Protein AF-A0A0J8VL54-F1 (afdb_monomer)

Nearest PDB structures (foldseek):
  6do9-assembly1_A  TM=1.001E+00  e=1.166E-06  Halalkalibacterium halodurans C-125
  6dpm-assembly1_A  TM=9.953E-01  e=3.176E-06  Halalkalibacterium halodurans
  1zbl-assembly1_A  TM=9.963E-01  e=5.421E-06  Halalkalibacterium halodurans C-125
  3ey1-assembly1_A  TM=9.887E-01  e=7.571E-06  Halalkalibacterium halodurans
  2g8v-assembly1_A  TM=9.940E-01  e=1.057E-05  Halalkalibacterium halodurans

Radius of gyration: 14.27 Å; Cα contacts (8 Å, |Δi|>4): 45; chains: 1; bounding box: 34×23×35 Å

Sequence (68 aa):
MYTDSVNAMKWLKQKKVATTLARDNSTEEIWLMIDRAEQWLQTNTYSNKVLKWQTKQWGEIKADYGRK

pLDDT: mean 95.84, std 4.81, range [61.34, 98.44]

Solvent-accessible surface area (backbone atoms only — not comparable to full-atom values): 4475 Å² total; per-residue (Å²): 90,76,42,73,53,66,64,60,53,51,21,60,76,66,49,45,85,88,75,88,74,73,90,46,89,94,36,43,70,64,48,55,52,49,54,53,51,35,52,48,55,72,77,51,86,77,88,76,60,79,42,77,45,57,45,92,82,70,43,78,60,93,84,58,85,79,88,123

Mean predicted aligned error: 2.98 Å

Foldseek 3Di:
DEDQDPQVVVCLVVLHHDDPDDDDPVCVVVVVVSVVSSVCSVVDDDPDDYYHDPCVVPNDDPPDPPPD

Structure (mmCIF, N/CA/C/O backbone):
data_AF-A0A0J8VL54-F1
#
_entry.id   AF-A0A0J8VL54-F1
#
loop_
_atom_site.group_PDB
_atom_site.id
_atom_site.type_symbol
_atom_site.label_atom_id
_atom_site.label_alt_id
_atom_site.label_comp_id
_atom_site.label_asym_id
_atom_site.label_entity_id
_atom_site.label_seq_id
_atom_site.pdbx_PDB_ins_code
_atom_site.Cartn_x
_atom_site.Cartn_y
_atom_site.Cartn_z
_atom_site.occupancy
_a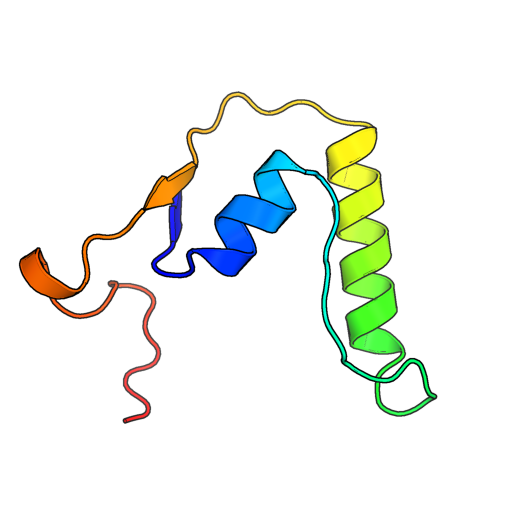tom_site.B_iso_or_equiv
_atom_site.auth_seq_id
_atom_site.auth_comp_id
_atom_site.auth_asym_id
_atom_site.auth_atom_id
_atom_site.pdbx_PDB_model_num
ATOM 1 N N . MET A 1 1 ? -14.374 2.342 -4.127 1.00 94.06 1 MET A N 1
ATOM 2 C CA . MET A 1 1 ? -13.184 2.362 -5.007 1.00 94.06 1 MET A CA 1
ATOM 3 C C . MET A 1 1 ? -12.915 0.950 -5.491 1.00 94.06 1 MET A C 1
ATOM 5 O O . MET A 1 1 ? -13.071 0.026 -4.698 1.00 94.06 1 MET A O 1
ATOM 9 N N . TYR A 1 2 ? -12.545 0.783 -6.759 1.00 96.94 2 TYR A N 1
ATOM 10 C CA . TYR A 1 2 ? -12.156 -0.513 -7.317 1.00 96.94 2 TYR A CA 1
ATOM 11 C C . TYR A 1 2 ? -10.654 -0.552 -7.572 1.00 96.94 2 TYR A C 1
ATOM 13 O O . TYR A 1 2 ? -10.074 0.437 -8.008 1.00 96.94 2 TYR A O 1
ATOM 21 N N . THR A 1 3 ? -10.042 -1.701 -7.312 1.00 96.56 3 THR A N 1
ATOM 22 C CA . THR A 1 3 ? -8.673 -2.011 -7.729 1.00 96.56 3 THR A CA 1
ATOM 23 C C . THR A 1 3 ? -8.624 -3.458 -8.189 1.00 96.56 3 THR A C 1
ATOM 25 O O . THR A 1 3 ? -9.278 -4.330 -7.616 1.00 96.56 3 THR A O 1
ATOM 28 N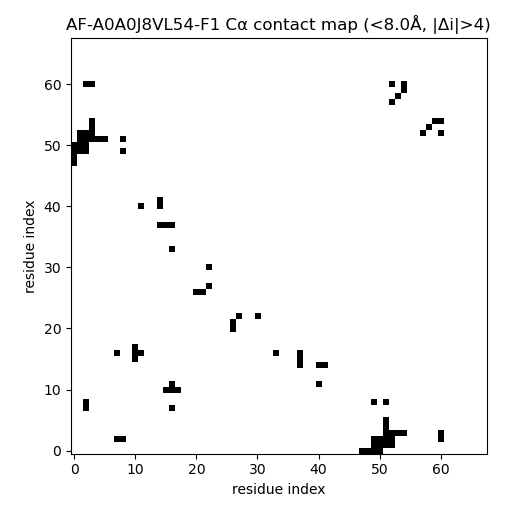 N . ASP A 1 4 ? -7.875 -3.737 -9.241 1.00 95.88 4 ASP A N 1
ATOM 29 C CA . ASP A 1 4 ? -7.586 -5.091 -9.696 1.00 95.88 4 ASP A CA 1
ATOM 30 C C . ASP A 1 4 ? -6.366 -5.711 -8.984 1.00 95.88 4 ASP A C 1
ATOM 32 O O . ASP A 1 4 ? -6.168 -6.924 -9.081 1.00 95.88 4 ASP A O 1
ATOM 36 N N . SER A 1 5 ? -5.617 -4.933 -8.198 1.00 96.12 5 SER A N 1
ATOM 37 C CA . SER A 1 5 ? -4.427 -5.384 -7.477 1.00 96.12 5 SER A CA 1
ATOM 38 C C . SER A 1 5 ? -4.766 -5.992 -6.115 1.00 96.12 5 SER A C 1
ATOM 40 O O . SER A 1 5 ? -5.171 -5.312 -5.170 1.00 96.12 5 SER A O 1
ATOM 42 N N . VAL A 1 6 ? -4.543 -7.302 -5.978 1.00 96.06 6 VAL A N 1
ATOM 43 C CA . VAL A 1 6 ? -4.705 -8.011 -4.695 1.00 96.06 6 VAL A CA 1
ATOM 44 C C . VAL A 1 6 ? -3.648 -7.582 -3.674 1.00 96.06 6 VAL A C 1
ATOM 46 O O . VAL A 1 6 ? -3.964 -7.443 -2.491 1.00 96.06 6 VAL A O 1
ATOM 49 N N . ASN A 1 7 ? -2.422 -7.304 -4.125 1.00 96.50 7 ASN A N 1
ATOM 50 C CA . ASN A 1 7 ? -1.333 -6.855 -3.256 1.00 96.50 7 ASN A CA 1
ATOM 51 C C . ASN A 1 7 ? -1.634 -5.482 -2.648 1.00 96.50 7 ASN A C 1
ATOM 53 O O . ASN A 1 7 ? -1.536 -5.326 -1.433 1.00 96.50 7 ASN A O 1
ATOM 57 N N . ALA A 1 8 ? -2.095 -4.522 -3.458 1.00 95.81 8 ALA A N 1
ATOM 58 C CA . ALA A 1 8 ? -2.451 -3.192 -2.964 1.00 95.81 8 ALA A CA 1
ATOM 59 C C . ALA A 1 8 ? -3.606 -3.249 -1.950 1.00 95.81 8 ALA A C 1
ATOM 61 O O . ALA A 1 8 ? -3.555 -2.584 -0.916 1.00 95.81 8 ALA A O 1
ATOM 62 N N . MET A 1 9 ? -4.616 -4.100 -2.180 1.00 96.56 9 MET A N 1
ATOM 63 C CA . MET A 1 9 ? -5.678 -4.316 -1.189 1.00 96.56 9 MET A CA 1
ATOM 64 C C . MET A 1 9 ? -5.145 -4.884 0.129 1.00 96.56 9 MET A C 1
ATOM 66 O O . MET A 1 9 ? -5.613 -4.487 1.197 1.00 96.56 9 MET A O 1
ATOM 70 N N . LYS A 1 10 ? -4.190 -5.824 0.076 1.00 96.88 10 LYS A N 1
ATOM 71 C CA . LYS A 1 10 ? -3.561 -6.382 1.279 1.00 96.88 10 LYS A CA 1
ATOM 72 C C . LYS A 1 10 ? -2.813 -5.293 2.050 1.00 96.88 10 LYS A C 1
ATOM 74 O O . LYS A 1 10 ? -3.032 -5.166 3.252 1.00 96.88 10 LYS A O 1
ATOM 79 N N . TRP A 1 11 ? -2.016 -4.478 1.362 1.00 97.56 11 TRP A N 1
ATOM 80 C CA . TRP A 1 11 ? -1.283 -3.370 1.979 1.00 97.56 11 TRP A CA 1
ATOM 81 C C . TRP A 1 11 ? -2.209 -2.334 2.607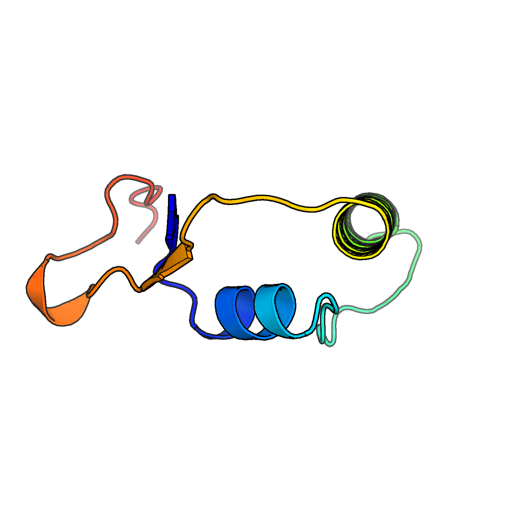 1.00 97.56 11 TRP A C 1
ATOM 83 O O . TRP A 1 11 ? -1.959 -1.891 3.724 1.00 97.56 11 TRP A O 1
ATOM 93 N N . LEU A 1 12 ? -3.326 -2.012 1.950 1.00 96.19 12 LEU A N 1
ATOM 94 C CA . LEU A 1 12 ? -4.317 -1.087 2.492 1.00 96.19 12 LEU A CA 1
ATOM 95 C C . LEU A 1 12 ? -4.958 -1.621 3.782 1.00 96.19 12 LEU A C 1
ATOM 97 O O . LEU A 1 12 ? -5.080 -0.882 4.756 1.00 96.19 12 LEU A O 1
ATOM 101 N N . LYS A 1 13 ? -5.330 -2.909 3.810 1.00 94.50 13 LYS A N 1
ATOM 102 C CA . LYS A 1 13 ? -5.874 -3.561 5.016 1.00 94.50 13 LYS A CA 1
ATOM 103 C C . LYS A 1 13 ? -4.866 -3.580 6.164 1.00 94.50 13 LYS A C 1
ATOM 105 O O . LYS A 1 13 ? -5.253 -3.410 7.313 1.00 94.50 13 LY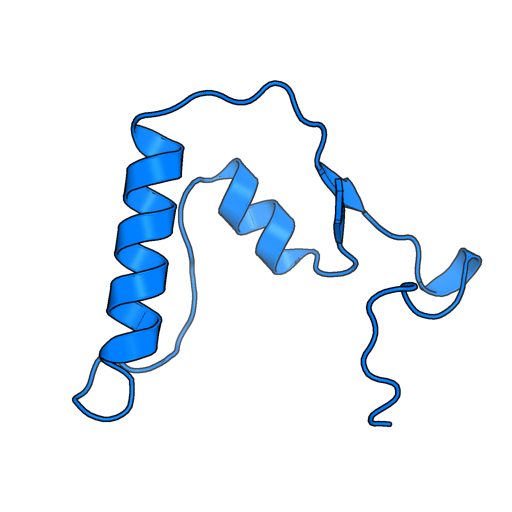S A O 1
ATOM 110 N N . GLN A 1 14 ? -3.592 -3.792 5.846 1.00 96.50 14 GLN A N 1
ATOM 111 C CA . GLN A 1 14 ? -2.496 -3.802 6.817 1.00 96.50 14 GLN A CA 1
ATOM 112 C C . GLN A 1 14 ? -2.006 -2.393 7.176 1.00 96.50 14 GLN A C 1
ATOM 114 O O . GLN A 1 14 ? -1.208 -2.255 8.099 1.00 96.50 14 GLN A O 1
ATOM 119 N N . LYS A 1 15 ? -2.457 -1.362 6.444 1.00 97.06 15 LYS A N 1
ATOM 120 C CA . LYS A 1 15 ? -1.921 0.006 6.485 1.00 97.06 15 LYS A CA 1
ATOM 121 C C . LYS A 1 15 ? -0.384 0.031 6.386 1.00 97.06 15 LYS A C 1
ATOM 123 O O . LYS A 1 15 ? 0.274 0.831 7.049 1.00 97.06 15 LYS A O 1
ATOM 128 N N . LYS A 1 16 ? 0.170 -0.893 5.591 1.00 97.50 16 LYS A N 1
ATOM 129 C CA . LYS A 1 16 ? 1.609 -1.108 5.420 1.00 97.50 16 LYS A CA 1
ATOM 130 C C . LYS A 1 16 ? 1.916 -1.680 4.038 1.00 97.50 16 LYS A C 1
ATOM 132 O O . LYS A 1 16 ? 1.368 -2.711 3.651 1.00 97.50 16 LYS A O 1
ATOM 137 N N . VAL A 1 17 ? 2.814 -1.025 3.317 1.00 97.50 17 VAL A N 1
ATOM 138 C CA . VAL A 1 17 ? 3.362 -1.432 2.026 1.00 97.50 17 VAL A CA 1
ATOM 139 C C . VAL A 1 17 ? 4.522 -2.400 2.251 1.00 97.50 17 VAL A C 1
ATOM 141 O O . VAL A 1 17 ? 5.443 -2.131 3.018 1.00 97.50 17 VAL A O 1
ATOM 144 N N . ALA A 1 18 ? 4.483 -3.537 1.557 1.00 95.75 18 ALA A N 1
ATOM 145 C CA . ALA A 1 18 ? 5.516 -4.573 1.604 1.00 95.75 18 ALA A CA 1
ATOM 146 C C . ALA A 1 18 ? 6.131 -4.781 0.211 1.00 95.75 18 ALA A C 1
ATOM 148 O O . ALA A 1 18 ? 5.951 -5.830 -0.408 1.00 95.75 18 ALA A O 1
ATOM 149 N N . THR A 1 19 ? 6.790 -3.741 -0.305 1.00 96.12 19 THR A N 1
ATOM 150 C CA . THR A 1 19 ? 7.541 -3.780 -1.571 1.00 96.12 19 THR A CA 1
ATOM 151 C C . THR A 1 19 ? 9.002 -4.170 -1.333 1.00 96.12 19 THR A C 1
ATOM 153 O O . THR A 1 19 ? 9.543 -3.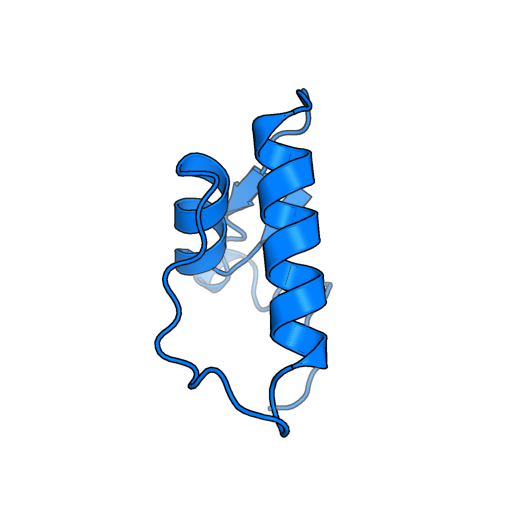913 -0.260 1.00 96.12 19 THR A O 1
ATOM 156 N N . THR A 1 20 ? 9.642 -4.769 -2.337 1.00 96.56 20 THR A N 1
ATOM 157 C CA . THR A 1 20 ? 11.081 -5.092 -2.346 1.00 96.56 20 THR A CA 1
ATOM 158 C C . THR A 1 20 ? 11.921 -4.034 -3.064 1.00 96.56 20 THR A C 1
ATOM 160 O O . THR A 1 20 ? 13.107 -4.256 -3.292 1.00 96.56 20 THR A O 1
ATOM 163 N N . LEU A 1 21 ? 11.311 -2.916 -3.478 1.00 97.19 21 LEU A N 1
ATOM 164 C CA . LEU A 1 21 ? 12.017 -1.804 -4.113 1.00 97.19 21 LEU A CA 1
ATOM 165 C C . LEU A 1 21 ? 13.142 -1.312 -3.190 1.00 97.19 21 LEU A C 1
ATOM 167 O O . LEU A 1 21 ? 12.913 -1.122 -1.997 1.00 97.19 21 LEU A O 1
ATOM 171 N N . ALA A 1 22 ? 14.350 -1.116 -3.717 1.00 97.50 22 ALA A N 1
ATOM 172 C CA . ALA A 1 22 ? 15.448 -0.566 -2.925 1.00 97.50 22 ALA A CA 1
ATOM 173 C C . ALA A 1 22 ? 15.096 0.847 -2.429 1.00 97.50 22 ALA A C 1
ATOM 175 O O . ALA A 1 22 ? 14.294 1.538 -3.053 1.00 97.50 22 ALA A O 1
ATOM 176 N N . ARG A 1 23 ? 15.654 1.259 -1.287 1.00 97.00 23 ARG A N 1
ATOM 177 C CA . ARG A 1 23 ? 15.606 2.648 -0.804 1.00 97.00 23 ARG A CA 1
ATOM 178 C C . ARG A 1 23 ? 16.953 3.291 -1.108 1.00 97.00 23 ARG A C 1
ATOM 180 O O . ARG A 1 23 ? 17.914 3.065 -0.379 1.00 97.00 23 ARG A O 1
ATOM 187 N N . ASP A 1 24 ? 17.008 4.049 -2.192 1.00 97.25 24 ASP A N 1
ATOM 188 C CA . ASP A 1 24 ? 18.178 4.807 -2.640 1.00 97.25 24 ASP A CA 1
ATOM 189 C C . ASP A 1 24 ? 17.750 6.133 -3.297 1.00 97.25 24 ASP A C 1
ATOM 191 O O . ASP A 1 24 ? 16.559 6.414 -3.437 1.00 97.25 24 ASP A O 1
ATOM 195 N N . ASN A 1 25 ? 18.716 6.945 -3.732 1.00 97.75 25 ASN A N 1
ATOM 196 C CA . ASN A 1 25 ? 18.450 8.260 -4.328 1.00 97.75 25 ASN A CA 1
ATOM 197 C C . ASN A 1 25 ? 17.563 8.199 -5.587 1.00 97.75 25 ASN A C 1
ATOM 199 O O . ASN A 1 25 ? 16.885 9.171 -5.900 1.00 97.75 25 ASN A O 1
ATOM 203 N N . SER A 1 26 ? 17.541 7.077 -6.317 1.00 97.81 26 SER A N 1
ATOM 204 C CA . SER A 1 26 ? 16.710 6.933 -7.524 1.00 97.81 26 SER A CA 1
ATOM 205 C C . SER A 1 26 ? 15.237 6.648 -7.208 1.00 97.81 26 SER A C 1
ATOM 207 O O . SER A 1 26 ? 14.367 6.829 -8.058 1.00 97.81 26 SER A O 1
ATOM 209 N N . THR A 1 27 ? 14.953 6.211 -5.980 1.00 98.25 27 THR A N 1
ATOM 210 C CA . THR A 1 27 ? 13.627 5.785 -5.503 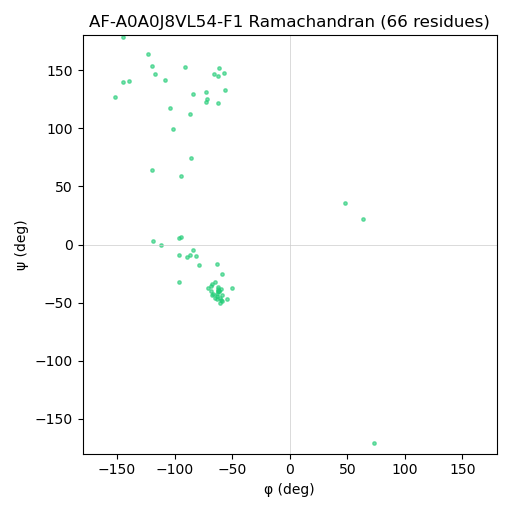1.00 98.25 27 THR A CA 1
ATOM 211 C C . THR A 1 27 ? 13.111 6.643 -4.348 1.00 98.25 27 THR A C 1
ATOM 213 O O . THR A 1 27 ? 12.033 6.382 -3.812 1.00 98.25 27 THR A O 1
ATOM 216 N N . GLU A 1 28 ? 13.850 7.682 -3.959 1.00 98.06 28 GLU A N 1
ATOM 217 C CA . GLU A 1 28 ? 13.519 8.546 -2.827 1.00 98.06 28 GLU A CA 1
ATOM 218 C C . GLU A 1 28 ? 12.111 9.139 -2.951 1.00 98.06 28 GLU A C 1
ATOM 220 O O . GLU A 1 28 ? 11.310 9.039 -2.021 1.00 98.06 28 GLU A O 1
ATOM 225 N N . GLU A 1 29 ? 11.764 9.674 -4.123 1.00 98.12 29 GLU A N 1
ATOM 226 C CA . GLU A 1 29 ? 10.468 10.316 -4.348 1.00 98.12 29 GLU A CA 1
ATOM 227 C C . GLU A 1 29 ? 9.293 9.355 -4.108 1.00 98.12 29 GLU A C 1
ATOM 229 O O . GLU A 1 29 ? 8.351 9.685 -3.380 1.00 98.12 29 GLU A O 1
ATOM 234 N N . ILE A 1 30 ? 9.354 8.140 -4.664 1.00 97.75 30 ILE A N 1
ATOM 235 C CA . ILE A 1 30 ? 8.271 7.164 -4.497 1.00 97.75 30 ILE A CA 1
ATOM 236 C C . ILE A 1 30 ? 8.174 6.686 -3.045 1.00 97.75 30 ILE A C 1
ATOM 238 O O . ILE A 1 30 ? 7.070 6.481 -2.535 1.00 97.75 30 ILE A O 1
ATOM 242 N N . TRP A 1 31 ? 9.303 6.574 -2.341 1.00 98.19 31 TRP A N 1
ATOM 243 C CA . TRP A 1 31 ? 9.308 6.224 -0.925 1.00 98.19 31 TRP A CA 1
ATOM 244 C C . TRP A 1 31 ? 8.730 7.325 -0.039 1.00 98.19 31 TRP A C 1
ATOM 246 O O . TRP A 1 31 ? 7.925 7.013 0.837 1.00 98.19 31 TRP A O 1
ATOM 256 N N . LEU A 1 32 ? 9.025 8.599 -0.314 1.00 98.25 32 LEU A N 1
ATOM 257 C CA . LEU A 1 32 ? 8.400 9.731 0.381 1.00 98.25 32 LEU A CA 1
ATOM 258 C C . LEU A 1 32 ? 6.874 9.740 0.200 1.00 98.25 32 LEU A C 1
ATOM 260 O O . LEU A 1 32 ? 6.132 10.042 1.140 1.00 98.25 32 LEU A O 1
ATOM 264 N N . MET A 1 33 ? 6.386 9.393 -0.996 1.00 98.38 33 MET A N 1
ATOM 265 C CA . MET A 1 33 ? 4.949 9.263 -1.255 1.00 98.38 33 MET A CA 1
ATOM 266 C C . MET A 1 33 ? 4.331 8.085 -0.491 1.00 98.38 33 MET A C 1
ATOM 268 O O . MET A 1 33 ? 3.260 8.242 0.101 1.00 98.38 33 MET A O 1
ATOM 272 N N . ILE A 1 34 ? 5.005 6.929 -0.471 1.00 97.81 34 ILE A N 1
ATOM 273 C CA . ILE A 1 34 ? 4.566 5.747 0.284 1.00 97.81 34 ILE A CA 1
ATOM 274 C C . ILE A 1 34 ? 4.490 6.061 1.779 1.00 97.81 34 ILE A C 1
ATOM 276 O O . ILE A 1 34 ? 3.449 5.823 2.389 1.00 97.81 34 ILE A O 1
ATOM 280 N N . ASP A 1 35 ? 5.544 6.639 2.354 1.00 98.06 35 ASP A N 1
ATOM 281 C CA . ASP A 1 35 ? 5.620 6.931 3.788 1.00 98.06 35 ASP A CA 1
ATOM 282 C C . ASP A 1 35 ? 4.523 7.931 4.199 1.00 98.06 35 ASP A C 1
ATOM 284 O O . ASP A 1 35 ? 3.841 7.746 5.211 1.00 98.06 35 ASP A O 1
ATOM 288 N N . ARG A 1 36 ? 4.255 8.942 3.359 1.00 98.44 36 ARG A N 1
ATOM 289 C CA . ARG A 1 36 ? 3.137 9.877 3.561 1.00 98.44 36 ARG A CA 1
ATOM 290 C C . ARG A 1 36 ? 1.776 9.178 3.503 1.00 98.44 36 ARG A C 1
ATOM 292 O O . ARG A 1 36 ? 0.904 9.477 4.320 1.00 98.44 36 ARG A O 1
ATOM 299 N N . ALA A 1 37 ? 1.579 8.270 2.548 1.00 98.12 37 ALA A N 1
ATOM 300 C CA . ALA A 1 37 ? 0.331 7.524 2.408 1.00 98.12 37 ALA A CA 1
ATOM 301 C C . ALA A 1 37 ? 0.099 6.573 3.595 1.00 98.12 37 ALA A C 1
ATOM 303 O O . ALA A 1 37 ? -1.010 6.525 4.128 1.00 98.12 37 ALA A O 1
ATOM 304 N N . GLU A 1 38 ? 1.136 5.861 4.050 1.00 98.12 38 GLU A N 1
ATOM 305 C CA . GLU A 1 38 ? 1.074 5.030 5.257 1.00 98.12 38 GLU A CA 1
ATOM 306 C C . GLU A 1 38 ? 0.710 5.872 6.481 1.00 98.12 38 GLU A C 1
ATOM 308 O O . GLU A 1 38 ? -0.235 5.532 7.195 1.00 98.12 38 GLU A O 1
ATOM 313 N N . GLN A 1 39 ? 1.385 7.009 6.680 1.00 98.38 39 GLN A N 1
ATOM 314 C CA . GLN A 1 39 ? 1.100 7.906 7.798 1.00 98.38 39 GLN A CA 1
ATOM 315 C C . GLN A 1 39 ? -0.352 8.395 7.778 1.00 98.38 39 GLN A C 1
ATOM 317 O O . GLN A 1 39 ? -1.024 8.392 8.815 1.00 98.38 39 GLN A O 1
ATOM 322 N N . TRP A 1 40 ? -0.869 8.771 6.604 1.00 98.44 40 TRP A N 1
ATOM 323 C CA . TRP A 1 40 ? -2.268 9.170 6.461 1.00 98.44 40 TRP A CA 1
ATOM 324 C C . TRP A 1 40 ? -3.215 8.030 6.847 1.00 98.44 40 TRP A C 1
ATOM 326 O O . TRP A 1 40 ? -4.131 8.237 7.640 1.00 98.44 40 TRP A O 1
ATOM 336 N N . LEU A 1 41 ? -2.964 6.807 6.368 1.00 97.44 41 LEU A N 1
ATOM 337 C CA . LEU A 1 41 ? -3.789 5.641 6.695 1.00 97.44 41 LEU A CA 1
ATOM 338 C C . LEU A 1 41 ? -3.779 5.308 8.190 1.00 97.44 41 LEU A C 1
ATOM 340 O O . LEU A 1 41 ? -4.803 4.873 8.718 1.00 97.44 41 LEU A O 1
ATOM 344 N N . GLN A 1 42 ? -2.647 5.482 8.874 1.00 97.38 42 GLN A N 1
ATOM 345 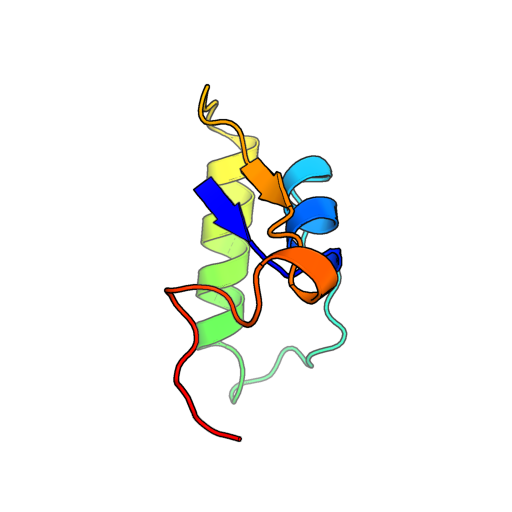C CA . GLN A 1 42 ? -2.530 5.224 10.314 1.00 97.38 42 GLN A CA 1
ATOM 346 C C . GLN A 1 42 ? -3.274 6.268 11.153 1.00 97.38 42 GLN A C 1
ATOM 348 O O . GLN A 1 42 ? -3.900 5.917 12.150 1.00 97.38 42 GLN A O 1
ATOM 353 N N . THR A 1 43 ? -3.246 7.531 10.726 1.00 98.19 43 THR A N 1
ATOM 354 C CA . THR A 1 43 ? -3.772 8.671 11.499 1.00 98.19 43 THR A CA 1
ATOM 355 C C . THR A 1 43 ? -5.198 9.078 11.138 1.00 98.19 43 THR A C 1
ATOM 357 O O . THR A 1 43 ? -5.800 9.879 11.847 1.00 98.19 43 THR A O 1
ATOM 360 N N . ASN A 1 44 ? -5.762 8.519 10.066 1.00 97.94 44 ASN A N 1
ATOM 361 C CA . ASN A 1 44 ? -7.098 8.851 9.585 1.00 97.94 44 ASN A CA 1
ATOM 362 C C . ASN A 1 44 ? -7.991 7.610 9.500 1.00 97.94 44 ASN A C 1
ATOM 364 O O . ASN A 1 44 ? -7.545 6.458 9.494 1.00 97.94 44 ASN A O 1
ATOM 368 N N . THR A 1 45 ? -9.292 7.864 9.398 1.00 95.44 45 THR A N 1
ATOM 369 C CA . THR A 1 45 ? -10.301 6.848 9.101 1.00 95.44 45 THR A CA 1
ATOM 370 C C . THR A 1 45 ? -11.014 7.205 7.804 1.00 95.44 45 THR A C 1
ATOM 372 O O . THR A 1 45 ? -11.074 8.367 7.407 1.00 95.44 45 THR A O 1
ATOM 375 N N . TYR A 1 46 ? -11.530 6.195 7.114 1.00 95.25 46 TYR A N 1
ATOM 376 C CA . TYR A 1 46 ? -12.304 6.369 5.892 1.00 95.25 46 TYR A CA 1
ATOM 377 C C . TYR A 1 46 ? -13.399 5.304 5.843 1.00 95.25 46 TYR A C 1
ATOM 379 O O . TYR A 1 46 ? -13.178 4.150 6.207 1.00 95.25 46 TYR A O 1
ATOM 387 N N . SER A 1 47 ? -14.594 5.685 5.394 1.00 95.44 47 SER A N 1
ATOM 388 C CA . SER A 1 47 ? -15.739 4.773 5.248 1.00 95.44 47 SER A CA 1
ATOM 389 C C . SER A 1 47 ? -15.788 4.107 3.869 1.00 95.44 47 SER A C 1
ATOM 391 O O . SER A 1 47 ? -16.566 3.179 3.631 1.00 95.44 47 SER A O 1
ATOM 393 N N . ASN A 1 48 ? -14.958 4.579 2.937 1.00 95.25 48 ASN A N 1
ATOM 394 C CA . ASN A 1 48 ? -14.939 4.131 1.555 1.00 95.25 48 ASN A CA 1
ATOM 395 C C . ASN A 1 48 ? -14.571 2.645 1.467 1.00 95.25 48 ASN A C 1
ATOM 397 O O . ASN A 1 48 ? -13.477 2.225 1.840 1.00 95.25 48 ASN A O 1
ATOM 401 N N . LYS A 1 49 ? -15.460 1.848 0.870 1.00 94.56 49 LYS A N 1
ATOM 402 C CA . LYS A 1 49 ? -15.174 0.444 0.562 1.00 94.56 49 LYS A CA 1
ATOM 403 C C . LYS A 1 49 ? -14.183 0.348 -0.599 1.00 94.56 49 LYS A C 1
ATOM 405 O O . LYS A 1 49 ? -14.385 0.962 -1.656 1.00 94.56 49 LYS A O 1
ATOM 410 N N . VAL A 1 50 ? -13.142 -0.459 -0.414 1.00 95.75 50 VAL A N 1
ATOM 411 C CA . VAL A 1 50 ? -12.197 -0.843 -1.469 1.00 95.75 50 VAL A CA 1
ATOM 412 C C . VAL A 1 50 ? -12.501 -2.271 -1.898 1.00 95.75 50 VAL A C 1
ATOM 414 O O . VAL A 1 50 ? -12.459 -3.192 -1.086 1.00 95.75 50 VAL A O 1
ATOM 417 N N . LEU A 1 51 ? -12.874 -2.429 -3.166 1.00 96.75 51 LEU A N 1
ATOM 418 C CA . LEU A 1 51 ? -13.386 -3.671 -3.736 1.00 96.75 51 LEU A CA 1
ATOM 419 C C . LEU A 1 51 ? -12.455 -4.185 -4.836 1.00 96.75 51 LEU A C 1
ATOM 421 O O . LEU A 1 51 ? -11.873 -3.403 -5.593 1.00 96.75 51 LEU A O 1
ATOM 425 N N . LYS A 1 52 ? -12.363 -5.512 -4.958 1.00 97.31 52 LYS A N 1
ATOM 426 C CA . LYS A 1 52 ? -11.628 -6.157 -6.047 1.00 97.31 52 LYS A CA 1
ATOM 427 C C . LYS A 1 52 ? -12.396 -6.003 -7.356 1.00 97.31 52 LYS A C 1
ATOM 429 O O . LYS A 1 52 ? -13.543 -6.432 -7.453 1.00 97.31 52 LYS A O 1
ATOM 434 N N . TRP A 1 53 ? -11.739 -5.458 -8.372 1.00 97.81 53 TRP A N 1
ATOM 435 C CA . TRP A 1 53 ? -12.201 -5.539 -9.752 1.00 97.81 53 TRP A CA 1
ATOM 436 C C . TRP A 1 53 ? -12.004 -6.962 -10.284 1.00 97.81 53 TRP A C 1
ATOM 438 O O . TRP A 1 53 ? -10.886 -7.485 -10.252 1.00 97.81 53 TRP A O 1
ATOM 448 N N . GLN A 1 54 ? -13.066 -7.615 -10.752 1.00 96.69 54 GLN A N 1
ATOM 449 C CA . GLN A 1 54 ? -13.007 -8.996 -11.234 1.00 96.69 54 GLN A CA 1
ATOM 450 C C . GLN A 1 54 ? -12.595 -9.046 -12.710 1.00 96.69 54 GLN A C 1
ATOM 452 O O . GLN A 1 54 ? -13.416 -9.337 -13.574 1.00 96.69 54 GLN A O 1
ATOM 457 N N . THR A 1 55 ? -11.310 -8.804 -12.998 1.00 95.56 55 THR A N 1
ATOM 458 C CA . THR A 1 55 ? -10.770 -8.703 -14.371 1.00 95.56 55 THR A CA 1
ATOM 459 C C . THR A 1 55 ? -11.171 -9.873 -15.277 1.00 95.56 55 THR A C 1
ATOM 461 O O . THR A 1 55 ? -11.507 -9.678 -16.438 1.00 95.56 55 THR A O 1
ATOM 464 N N . LYS A 1 56 ? -11.223 -11.100 -14.738 1.00 94.44 56 LYS A N 1
ATOM 465 C CA . LYS A 1 56 ? -11.637 -12.296 -15.495 1.00 94.44 56 LYS A CA 1
ATOM 466 C C . LYS A 1 56 ? -13.097 -12.262 -15.960 1.00 94.44 56 LYS A C 1
ATOM 468 O O . LYS A 1 56 ? -13.410 -12.856 -16.980 1.00 94.44 56 LYS A O 1
ATOM 473 N N . GLN A 1 57 ? -13.984 -11.632 -15.192 1.00 96.69 57 GLN A N 1
ATOM 474 C CA . GLN A 1 57 ? -15.421 -11.586 -15.482 1.00 96.69 57 GLN A CA 1
ATOM 475 C C . GLN A 1 57 ? -15.820 -10.301 -16.209 1.00 96.69 57 GLN A C 1
ATOM 477 O O . GLN A 1 57 ? -16.766 -10.308 -16.987 1.00 96.69 57 GLN A O 1
ATOM 482 N N . TRP A 1 58 ? -15.130 -9.192 -15.931 1.00 96.75 58 TRP A N 1
ATOM 483 C CA . TRP A 1 58 ? -15.529 -7.854 -16.382 1.00 96.75 58 TRP A CA 1
ATOM 484 C C . TRP A 1 58 ? -14.582 -7.255 -17.429 1.00 96.75 58 TRP A C 1
ATOM 486 O O . TRP A 1 58 ? -14.810 -6.133 -17.882 1.00 96.75 58 TRP A O 1
ATOM 496 N N . GLY A 1 59 ? -13.528 -7.984 -17.807 1.00 94.94 59 GLY A N 1
ATOM 497 C CA . GLY A 1 59 ? -12.435 -7.463 -18.623 1.00 94.94 59 GLY A CA 1
ATOM 498 C C . GLY A 1 59 ? -11.518 -6.523 -17.836 1.00 94.94 59 GLY A C 1
ATOM 499 O O . GLY A 1 59 ? -11.614 -6.413 -16.609 1.00 94.94 59 GLY A O 1
ATOM 500 N N . GLU A 1 60 ? -10.613 -5.846 -18.541 1.00 95.81 60 GLU A N 1
ATOM 501 C CA . GLU A 1 60 ? -9.679 -4.892 -17.932 1.00 95.81 60 GLU A CA 1
ATOM 502 C C . GLU A 1 60 ? -10.409 -3.778 -17.172 1.00 95.81 60 GLU A C 1
ATOM 504 O O . GLU A 1 60 ? -11.533 -3.377 -17.506 1.00 95.81 60 GLU A O 1
AT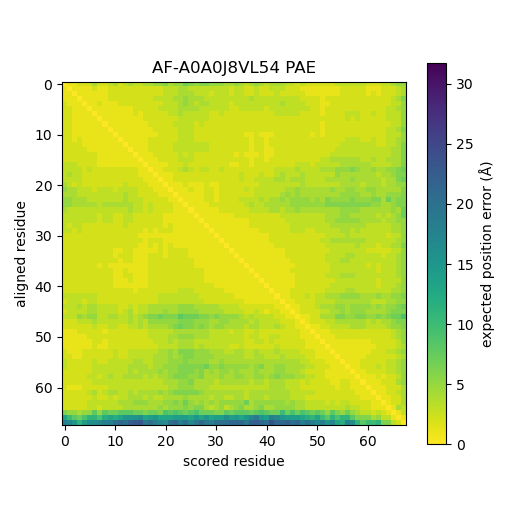OM 509 N N . ILE A 1 61 ? -9.781 -3.301 -16.095 1.00 96.12 61 ILE A N 1
ATOM 510 C CA . ILE A 1 61 ? -10.354 -2.229 -15.286 1.00 96.12 61 ILE A CA 1
ATOM 511 C C . ILE A 1 61 ? -10.489 -0.958 -16.128 1.00 96.12 61 ILE A C 1
ATOM 513 O O . ILE A 1 61 ? -9.654 -0.651 -16.969 1.00 96.12 61 ILE A O 1
ATOM 517 N N . LYS A 1 62 ? -11.540 -0.169 -15.888 1.00 95.56 62 LYS A N 1
ATOM 518 C CA . LYS A 1 62 ? -11.791 1.068 -16.653 1.00 95.56 62 LYS A CA 1
ATOM 519 C C . LYS A 1 62 ? -10.706 2.140 -16.500 1.00 95.56 62 LYS A C 1
ATOM 521 O O . LYS A 1 62 ? -10.672 3.067 -17.294 1.00 95.56 62 LYS A O 1
ATOM 526 N N . ALA A 1 63 ? -9.860 2.016 -15.480 1.00 95.31 63 ALA A N 1
ATOM 527 C CA . ALA A 1 63 ? -8.707 2.880 -15.243 1.00 95.31 63 ALA A CA 1
ATOM 528 C C . ALA A 1 63 ? -7.397 2.309 -15.822 1.00 95.31 63 ALA A C 1
ATOM 530 O O . ALA A 1 63 ? -6.330 2.850 -15.537 1.00 95.31 63 ALA A O 1
ATOM 531 N N . ASP A 1 64 ? -7.457 1.203 -16.571 1.00 93.69 64 ASP A N 1
ATOM 532 C CA . ASP A 1 64 ? -6.288 0.637 -17.236 1.00 93.69 64 ASP A CA 1
ATOM 533 C C . ASP A 1 64 ? -5.764 1.594 -18.316 1.00 93.69 64 ASP A C 1
ATOM 535 O O . ASP A 1 64 ? -6.527 2.314 -18.963 1.00 93.69 64 ASP A O 1
ATOM 539 N N . TYR A 1 65 ? -4.448 1.605 -18.513 1.00 92.88 65 TYR A N 1
ATOM 540 C CA . TYR A 1 65 ? -3.794 2.512 -19.457 1.00 92.88 65 TYR A CA 1
ATOM 541 C C . TYR A 1 65 ? -3.787 1.993 -20.901 1.00 92.88 65 TYR A C 1
ATOM 543 O O . TYR A 1 65 ? -3.291 2.696 -21.780 1.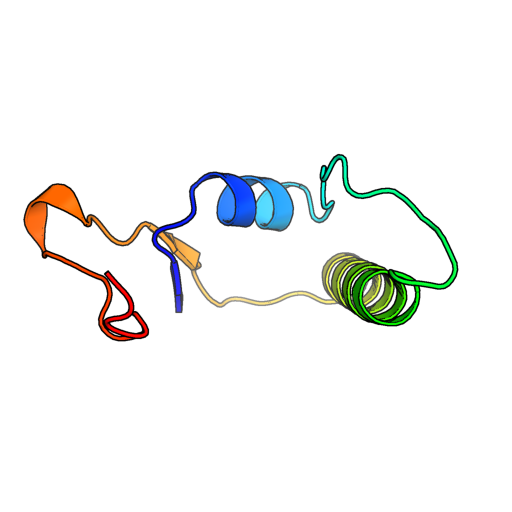00 92.88 65 TYR A O 1
ATOM 551 N N . GLY A 1 66 ? -4.271 0.771 -21.156 1.00 89.25 66 GLY A N 1
ATOM 552 C CA . GLY A 1 66 ? -4.281 0.166 -22.489 1.00 89.25 66 GLY A CA 1
ATOM 553 C C . GLY A 1 66 ? -2.882 -0.077 -23.059 1.00 89.25 66 GLY A C 1
ATOM 554 O O . GLY A 1 66 ? -2.718 -0.152 -24.271 1.00 89.25 66 GLY A O 1
ATOM 555 N N . ARG A 1 67 ? -1.858 -0.155 -22.199 1.00 82.38 67 ARG A N 1
ATOM 556 C CA . ARG A 1 67 ? -0.451 -0.342 -22.592 1.00 82.38 67 ARG A CA 1
ATOM 557 C C . ARG A 1 67 ? -0.075 -1.825 -22.552 1.00 82.38 67 ARG A C 1
ATOM 559 O O . ARG A 1 67 ? 0.804 -2.212 -21.783 1.00 82.38 67 ARG A O 1
ATOM 566 N N . LYS A 1 68 ? -0.784 -2.643 -23.328 1.00 61.34 68 LYS A N 1
ATOM 567 C CA . LYS A 1 68 ? -0.442 -4.049 -23.574 1.00 61.34 68 LYS A CA 1
ATOM 568 C C . LYS A 1 68 ? -0.182 -4.273 -25.051 1.00 61.34 68 LYS A C 1
ATOM 570 O O . LYS A 1 68 ? -0.904 -3.652 -25.859 1.00 61.34 68 LYS A O 1
#

Secondary structure (DSSP, 8-state):
-EES-HHHHHHHHHT--------STTTHHHHHHHHHHHHHHHH-------EE--HHHH-S-TT-----